Protein AF-A0A7S0BRR8-F1 (afdb_monomer)

Solvent-accessible surface area (backbone atoms only — not comparable to full-atom values): 6576 Å² total; per-residue (Å²): 137,89,84,89,58,97,93,60,85,90,71,82,64,38,70,44,82,70,45,50,43,34,53,58,77,51,68,83,66,58,70,99,50,60,70,67,52,28,41,67,74,44,48,50,57,47,44,69,73,54,51,45,52,66,45,21,22,55,13,25,40,53,38,50,55,55,33,50,76,71,44,34,47,31,39,28,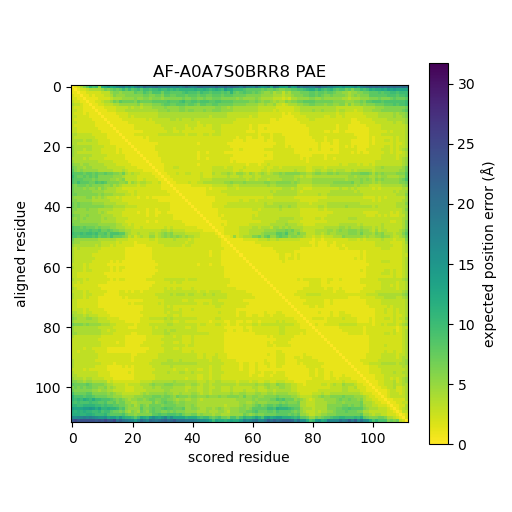34,47,42,70,45,54,67,29,37,51,50,29,29,63,75,72,70,46,47,72,45,82,40,79,77,84,70,99,63,67,48,79,76,46,74,125

Nearest PDB structures (foldseek):
  3lnp-assembly1_A-2  TM=9.873E-01  e=4.020E-10  Oleispira antarctica
  4gbd-assembly1_B  TM=9.667E-01  e=6.578E-09  Pseudomonas aeruginosa PAO1
  4f0r-assembly1_A  TM=9.844E-01  e=3.473E-08  Chromobacterium violaceum ATCC 12472
  4dzh-assembly1_A-2  TM=9.849E-01  e=3.473E-08  Xanthomonas campestris pv. campestris str. ATCC 33913
  3e0l-assembly1_B  TM=8.408E-01  e=1.091E-04  Homo sapiens

Radius of gyration: 16.56 Å; Cα contacts (8 Å, |Δi|>4): 145; chains: 1; bounding box: 35×28×55 Å

Sequence (112 aa):
EWTDLENHMLIPGLVNAHTHASMTLMRGIGDDEPLMSWLQNTIWPIEMSLGNEGFCHDGTMLSAVEMLKSGTTTFNDMYWHPSATAHACAEAGIRAVLGMIVVGFPSSYAKD

Secondary structure (DSSP, 8-state):
-----TT----PPEEEEEE-GGGGGGTTTTTT--HHHIIIIIIHHHHHHH-SHHHHHHHHHHHHHHHHHTTEEEEEEEES-HHHHHHHHHHHT-EEEEEEP--SS--SS---

Foldseek 3Di:
DDDDDPPDDDDQFDEAEEDAQLCQVVPPWPPPDDPVCCCPVTPQVCCQVPVDLVSSQVSLLVSLVVSVVVRHQEYEHEYAPQVSNVVSCVVSVGHYHYDYDDDPAAGPRHRD

pLDDT: mean 95.5, std 5.31, range [62.66, 98.88]

InterPro domains:
  IPR006680 Amidohydrolase-related [PF01979] (9-105)
  IPR011059 Metal-dependent hydrolase, composite domain superfamily [G3DSA:2.30.40.10] (3-12)
  IPR032466 Metal-dependent hydrolase [SSF51556] (12-107)
  IPR050287 5-Methylthioadenosine/S-adenosylhomocysteine deaminase [PTHR43794] (3-111)

Organism: NCBI:txid101924

Mean predicted aligned error: 3.2 Å

Structure (mmCIF, N/CA/C/O backbone):
data_AF-A0A7S0BRR8-F1
#
_entry.id   AF-A0A7S0BRR8-F1
#
loop_
_atom_site.group_PDB
_atom_site.id
_atom_site.type_symbol
_atom_site.label_atom_id
_atom_site.label_alt_id
_atom_site.label_comp_id
_atom_site.label_asym_id
_atom_site.label_entity_id
_atom_site.label_seq_id
_atom_site.pdbx_PDB_ins_code
_atom_site.Cartn_x
_atom_site.Cartn_y
_atom_site.Cartn_z
_atom_site.occupancy
_atom_site.B_iso_or_equiv
_atom_site.auth_seq_id
_atom_site.auth_comp_id
_atom_site.auth_asym_id
_atom_site.auth_atom_id
_atom_site.pdbx_PDB_model_num
ATOM 1 N N . GLU A 1 1 ? -20.278 -9.972 22.748 1.00 88.19 1 GLU A N 1
ATOM 2 C CA . GLU A 1 1 ? -19.669 -9.447 23.990 1.00 88.19 1 GLU A CA 1
ATOM 3 C C . GLU A 1 1 ? -19.644 -7.924 23.915 1.00 88.19 1 GLU A C 1
ATOM 5 O O . GLU A 1 1 ? -19.731 -7.403 22.808 1.00 88.19 1 GLU A O 1
ATOM 10 N N . TRP A 1 2 ? -19.595 -7.227 25.052 1.00 93.44 2 TRP A N 1
ATOM 11 C CA . TRP A 1 2 ? -19.443 -5.767 25.103 1.00 93.44 2 TRP A CA 1
ATOM 12 C C . TRP A 1 2 ? -17.970 -5.410 25.327 1.00 93.44 2 TRP A C 1
ATOM 14 O O . TRP A 1 2 ? -17.281 -6.117 26.060 1.00 93.44 2 TRP A O 1
ATOM 24 N N . THR A 1 3 ? -17.503 -4.317 24.722 1.00 96.12 3 THR A N 1
ATOM 25 C CA . THR A 1 3 ? -16.138 -3.799 24.898 1.00 96.12 3 THR A CA 1
ATOM 26 C C . THR A 1 3 ? -16.208 -2.344 25.334 1.00 96.12 3 THR A C 1
ATOM 28 O O . THR A 1 3 ? -16.893 -1.550 24.692 1.00 96.12 3 THR A O 1
ATOM 31 N N . ASP A 1 4 ? -15.503 -2.011 26.414 1.00 96.44 4 ASP A N 1
ATOM 32 C CA . ASP A 1 4 ? -15.413 -0.653 26.950 1.00 96.44 4 ASP A CA 1
ATOM 33 C C . ASP A 1 4 ? -14.113 0.028 26.493 1.00 96.44 4 ASP A C 1
ATOM 35 O O . ASP A 1 4 ? -13.049 -0.593 26.482 1.00 96.44 4 ASP A O 1
ATOM 39 N N . LEU A 1 5 ? -14.210 1.292 26.080 1.00 96.88 5 LEU A N 1
ATOM 40 C CA . LEU A 1 5 ? -13.136 2.089 25.485 1.00 96.88 5 LEU A CA 1
ATOM 41 C C . LEU A 1 5 ? -13.149 3.529 26.037 1.00 96.88 5 LEU A C 1
ATOM 43 O O . LEU A 1 5 ? -13.052 4.483 25.271 1.00 96.88 5 LEU A O 1
ATOM 47 N N . GLU A 1 6 ? -13.246 3.687 27.361 1.00 96.56 6 GLU A N 1
ATOM 48 C CA . GLU A 1 6 ? -13.462 4.958 28.089 1.00 96.56 6 GLU A CA 1
ATOM 49 C C . GLU A 1 6 ? -12.611 6.165 27.634 1.00 96.56 6 GLU A C 1
ATOM 51 O O . GLU A 1 6 ? -13.056 7.307 27.721 1.00 96.56 6 GLU A O 1
ATOM 56 N N . ASN A 1 7 ? -11.393 5.926 27.133 1.00 97.81 7 ASN A N 1
ATOM 57 C CA . ASN A 1 7 ? -10.450 6.968 26.704 1.00 97.81 7 ASN A CA 1
ATOM 58 C C . ASN A 1 7 ? -10.271 7.070 25.178 1.00 97.81 7 ASN A C 1
ATOM 60 O O . ASN A 1 7 ? -9.325 7.707 24.715 1.00 97.81 7 ASN A O 1
ATOM 64 N N . HIS A 1 8 ? -11.131 6.425 24.386 1.00 97.75 8 HIS A N 1
ATOM 65 C CA . HIS A 1 8 ? -11.039 6.431 22.926 1.00 97.75 8 HIS A CA 1
ATOM 66 C C . HIS A 1 8 ? -12.264 7.075 22.287 1.00 97.75 8 HIS A C 1
ATOM 68 O O . HIS A 1 8 ? -13.388 6.977 22.771 1.00 97.75 8 HIS A O 1
ATOM 74 N N . MET A 1 9 ? -12.039 7.680 21.127 1.00 96.94 9 MET A N 1
ATOM 75 C CA . MET A 1 9 ? -13.110 8.073 20.226 1.00 96.94 9 MET A CA 1
ATOM 76 C C . MET A 1 9 ? -13.267 6.997 19.157 1.00 96.94 9 MET A C 1
ATOM 78 O O . MET A 1 9 ? -12.319 6.693 18.433 1.00 96.94 9 MET A O 1
ATOM 82 N N . LEU A 1 10 ? -14.472 6.441 19.047 1.00 97.38 10 LEU A N 1
ATOM 83 C CA . LEU A 1 10 ? -14.821 5.558 17.944 1.00 97.38 10 LEU A CA 1
ATOM 84 C C . LEU A 1 10 ? -15.299 6.399 16.761 1.00 97.38 10 LEU A C 1
ATOM 86 O O . LEU A 1 10 ? -16.261 7.159 16.874 1.00 97.38 10 LEU A O 1
ATOM 90 N N . ILE A 1 11 ? -14.633 6.241 15.623 1.00 98.50 11 ILE A N 1
ATOM 91 C CA . ILE A 1 11 ? -14.995 6.883 14.359 1.00 98.50 11 ILE A CA 1
ATOM 92 C C . ILE A 1 11 ? -15.184 5.822 13.269 1.00 98.50 11 ILE A C 1
ATOM 94 O O . ILE A 1 11 ? -14.688 4.700 13.417 1.00 98.50 11 ILE A O 1
ATOM 98 N N . PRO A 1 12 ? -15.865 6.148 12.156 1.00 98.69 12 PRO A N 1
ATOM 99 C CA . PRO A 1 12 ? -15.782 5.336 10.951 1.00 98.69 12 PRO A CA 1
ATOM 100 C C . PRO A 1 12 ? -14.326 5.189 10.501 1.00 98.69 12 PRO A C 1
ATOM 102 O O . PRO A 1 12 ? -13.541 6.132 10.604 1.00 98.69 12 PRO A O 1
ATOM 105 N N . GLY A 1 13 ? -13.976 4.019 9.973 1.00 98.69 13 GLY A N 1
ATOM 106 C CA . GLY A 1 13 ? -12.649 3.804 9.411 1.00 98.69 13 GLY A CA 1
ATOM 107 C C . GLY A 1 13 ? -12.367 4.759 8.251 1.00 98.69 13 GLY A C 1
ATOM 108 O O . GLY A 1 13 ? -13.256 5.075 7.458 1.00 98.69 13 GLY A O 1
ATOM 109 N N . LEU A 1 14 ? -11.119 5.207 8.143 1.00 98.88 14 LEU A N 1
ATOM 110 C CA . LEU A 1 14 ? -10.708 6.140 7.099 1.00 98.88 14 LEU A CA 1
ATOM 111 C C . LEU A 1 14 ? -10.753 5.457 5.724 1.00 98.88 14 LEU A C 1
ATOM 113 O O . LEU A 1 14 ? -10.529 4.244 5.606 1.00 98.88 14 LEU A O 1
ATOM 117 N N . VAL A 1 15 ? -11.042 6.252 4.691 1.00 98.88 15 VAL A N 1
ATOM 118 C CA . VAL A 1 15 ? -11.076 5.815 3.290 1.00 98.88 15 VAL A CA 1
ATOM 119 C C . VAL A 1 15 ? -9.960 6.516 2.528 1.00 98.88 15 VAL A C 1
ATOM 121 O O . VAL A 1 15 ? -10.015 7.729 2.327 1.00 98.88 15 VAL A O 1
ATOM 124 N N . ASN A 1 16 ? -8.961 5.756 2.081 1.00 98.81 16 ASN A N 1
ATOM 125 C CA . ASN A 1 16 ? -7.918 6.275 1.209 1.00 98.81 16 ASN A CA 1
ATOM 126 C C . ASN A 1 16 ? -8.381 6.210 -0.254 1.00 98.81 16 ASN A C 1
ATOM 128 O O . ASN A 1 16 ? -8.437 5.145 -0.862 1.00 98.81 16 ASN A O 1
ATOM 132 N N . ALA A 1 17 ? -8.750 7.357 -0.819 1.00 98.62 17 ALA A N 1
ATOM 133 C CA . ALA A 1 17 ? -9.394 7.424 -2.129 1.00 98.62 17 ALA A CA 1
ATOM 134 C C . ALA A 1 17 ? -8.453 7.187 -3.327 1.00 98.62 17 ALA A C 1
ATOM 136 O O . ALA A 1 17 ? -8.942 7.103 -4.457 1.00 98.62 17 ALA A O 1
ATOM 137 N N . HIS A 1 18 ? -7.136 7.091 -3.117 1.00 98.62 18 HIS A N 1
ATOM 138 C CA . HIS A 1 18 ? -6.183 6.875 -4.202 1.00 98.62 18 HIS A CA 1
ATOM 139 C C . HIS A 1 18 ? -4.862 6.283 -3.706 1.00 98.62 18 HIS A C 1
ATOM 141 O O . HIS A 1 18 ? -4.231 6.827 -2.801 1.00 98.62 18 HIS A O 1
ATOM 147 N N . THR A 1 19 ? -4.422 5.201 -4.342 1.00 98.56 19 THR A N 1
ATOM 148 C CA . THR A 1 19 ? -3.165 4.519 -4.026 1.00 98.56 19 THR A CA 1
ATOM 149 C C . THR A 1 19 ? -2.570 3.816 -5.246 1.00 98.56 19 THR A C 1
ATOM 151 O O . THR A 1 19 ? -3.257 3.558 -6.238 1.00 98.56 19 THR A O 1
ATOM 154 N N . HIS A 1 20 ? -1.283 3.503 -5.103 1.00 97.94 20 HIS A N 1
ATOM 155 C CA . HIS A 1 20 ? -0.545 2.493 -5.853 1.00 97.94 20 HIS A CA 1
ATOM 156 C C . HIS A 1 20 ? 0.119 1.567 -4.820 1.00 97.94 20 HIS A C 1
ATOM 158 O O . HIS A 1 20 ? 1.299 1.723 -4.503 1.00 97.94 20 HIS A O 1
ATOM 164 N N . ALA A 1 21 ? -0.661 0.688 -4.187 1.00 98.31 21 ALA A N 1
ATOM 165 C CA . ALA A 1 21 ? -0.292 0.010 -2.940 1.00 98.31 21 ALA A CA 1
ATOM 166 C C . ALA A 1 21 ? 1.071 -0.700 -3.035 1.00 98.31 21 ALA A C 1
ATOM 168 O O . ALA A 1 21 ? 1.976 -0.469 -2.227 1.00 98.31 21 ALA A O 1
ATOM 169 N N . SER A 1 22 ? 1.294 -1.465 -4.101 1.00 97.88 22 SER A N 1
ATOM 170 C CA . SER A 1 22 ? 2.534 -2.223 -4.283 1.00 97.88 22 SER A CA 1
ATOM 171 C C . SER A 1 22 ? 3.804 -1.360 -4.324 1.00 97.88 22 SER A C 1
ATOM 173 O O . SER A 1 22 ? 4.879 -1.848 -3.972 1.00 97.88 22 SER A O 1
ATOM 175 N N . MET A 1 23 ? 3.702 -0.063 -4.653 1.00 98.12 23 MET A N 1
ATOM 176 C CA . MET A 1 23 ? 4.839 0.871 -4.630 1.00 98.12 23 MET A CA 1
ATOM 177 C C . MET A 1 23 ? 5.399 1.120 -3.225 1.00 98.12 23 MET A C 1
ATOM 179 O O . MET A 1 23 ? 6.452 1.737 -3.089 1.00 98.12 23 MET A O 1
ATOM 183 N N . THR A 1 24 ? 4.761 0.608 -2.171 1.00 98.19 24 THR A N 1
ATOM 184 C CA . THR A 1 24 ? 5.306 0.672 -0.806 1.00 98.19 24 THR A CA 1
ATOM 185 C C . THR A 1 24 ? 6.683 0.002 -0.700 1.00 98.19 24 THR A C 1
ATOM 187 O O . THR A 1 24 ? 7.514 0.440 0.094 1.00 98.19 24 THR A O 1
ATOM 190 N N . LEU A 1 25 ? 6.975 -0.988 -1.555 1.00 97.81 25 LEU A N 1
ATOM 191 C CA . LEU A 1 25 ? 8.307 -1.603 -1.679 1.00 97.81 25 LEU A CA 1
ATOM 192 C C . LEU A 1 25 ? 9.364 -0.677 -2.305 1.00 97.81 25 LEU A C 1
ATOM 194 O O . LEU A 1 25 ? 10.554 -0.959 -2.213 1.00 97.81 25 LEU A O 1
ATOM 198 N N . MET A 1 26 ? 8.941 0.424 -2.929 1.00 97.19 26 MET A N 1
ATOM 199 C CA . MET A 1 26 ? 9.800 1.437 -3.554 1.00 97.19 26 MET A CA 1
ATOM 200 C C . MET A 1 26 ? 9.856 2.740 -2.745 1.00 97.19 26 MET A C 1
ATOM 202 O O . MET A 1 26 ? 10.301 3.771 -3.248 1.00 97.19 26 MET A O 1
ATOM 206 N N . ARG A 1 27 ? 9.386 2.728 -1.493 1.00 97.50 27 ARG A N 1
ATOM 207 C CA . ARG A 1 27 ? 9.349 3.916 -0.633 1.00 97.50 27 ARG A CA 1
ATOM 208 C C . ARG A 1 27 ? 10.749 4.530 -0.481 1.00 97.50 27 ARG A C 1
ATOM 210 O O . ARG A 1 27 ? 11.656 3.873 0.023 1.00 97.50 27 ARG A O 1
ATOM 217 N N . GLY A 1 28 ? 10.885 5.800 -0.866 1.00 96.44 28 GLY A N 1
ATOM 218 C CA . GLY A 1 28 ? 12.137 6.568 -0.791 1.00 96.44 28 GLY A CA 1
ATOM 219 C C . GLY A 1 28 ? 13.125 6.304 -1.935 1.00 96.44 28 GLY A C 1
ATOM 220 O O . GLY A 1 28 ? 14.278 6.721 -1.861 1.00 96.44 28 GLY A O 1
ATOM 221 N N . ILE A 1 29 ? 12.720 5.579 -2.985 1.00 96.44 29 ILE A N 1
ATOM 222 C CA . ILE A 1 29 ? 13.548 5.391 -4.180 1.00 96.44 29 ILE A CA 1
ATOM 223 C C . ILE A 1 29 ? 13.345 6.568 -5.143 1.00 96.44 29 ILE A C 1
ATOM 225 O O . ILE A 1 29 ? 12.226 6.840 -5.585 1.00 96.44 29 ILE A O 1
ATOM 229 N N . GLY A 1 30 ? 14.453 7.204 -5.532 1.00 93.12 30 GLY A N 1
ATOM 230 C CA . GLY A 1 30 ? 14.453 8.289 -6.518 1.00 93.12 30 GLY A CA 1
ATOM 231 C C . GLY A 1 30 ? 13.956 9.630 -5.975 1.00 93.12 30 GLY A C 1
ATOM 232 O O . GLY A 1 30 ? 13.408 10.429 -6.732 1.00 93.12 30 GLY A O 1
ATOM 233 N N . ASP A 1 31 ? 14.110 9.870 -4.671 1.00 95.56 31 ASP A N 1
ATOM 234 C CA . ASP A 1 31 ? 13.820 11.177 -4.079 1.00 95.56 31 ASP A CA 1
ATOM 235 C C . ASP A 1 31 ? 14.668 12.286 -4.740 1.00 95.56 31 ASP A C 1
ATOM 237 O O . ASP A 1 31 ? 15.758 12.043 -5.262 1.00 95.56 31 ASP A O 1
ATOM 241 N N . ASP A 1 32 ? 14.156 13.519 -4.711 1.00 95.38 32 ASP A N 1
ATOM 242 C CA . ASP A 1 32 ? 14.812 14.731 -5.230 1.00 95.38 32 ASP A CA 1
ATOM 243 C C . ASP A 1 32 ? 15.085 14.762 -6.752 1.00 95.38 32 ASP A C 1
ATOM 245 O O . ASP A 1 32 ? 15.877 15.573 -7.243 1.00 95.38 32 ASP A O 1
ATOM 249 N N . GLU A 1 33 ? 14.376 13.944 -7.534 1.00 95.69 33 GLU A N 1
ATOM 250 C CA . GLU A 1 33 ? 14.417 13.971 -8.997 1.00 95.69 33 GLU A CA 1
ATOM 251 C C . GLU A 1 33 ? 13.236 14.745 -9.627 1.00 95.69 33 GLU A C 1
ATOM 253 O O . GLU A 1 33 ? 12.100 14.680 -9.147 1.00 95.69 33 GLU A O 1
ATOM 258 N N . PRO A 1 34 ? 13.434 15.436 -10.770 1.00 97.56 34 PRO A N 1
ATOM 259 C CA . PRO A 1 34 ? 12.318 15.915 -11.580 1.00 97.56 34 PRO A CA 1
ATOM 260 C C . PRO A 1 34 ? 11.440 14.747 -12.042 1.00 97.56 34 PRO A C 1
ATOM 262 O O . PRO A 1 34 ? 11.967 13.723 -12.471 1.00 97.56 34 PRO A O 1
ATOM 265 N N . LEU A 1 35 ? 10.116 14.940 -12.067 1.00 96.31 35 LEU A N 1
ATOM 266 C CA . LEU A 1 35 ? 9.126 13.893 -12.367 1.00 96.31 35 LEU A CA 1
ATOM 267 C C . LEU A 1 35 ? 9.504 12.986 -13.550 1.00 96.31 35 LEU A C 1
ATOM 269 O O . LEU A 1 35 ? 9.437 11.768 -13.439 1.00 96.31 35 LEU A O 1
ATOM 273 N N . MET A 1 36 ? 9.906 13.562 -14.686 1.00 97.50 36 MET A N 1
ATOM 274 C CA . MET A 1 36 ? 10.228 12.759 -15.871 1.00 97.50 36 MET A CA 1
ATOM 275 C C . MET A 1 36 ? 11.518 11.953 -15.715 1.00 97.50 36 MET A C 1
ATOM 277 O O . MET A 1 36 ? 11.578 10.844 -16.235 1.00 97.50 36 MET A O 1
ATOM 281 N N . SER A 1 37 ? 12.516 12.478 -14.995 1.00 97.06 37 SER A N 1
ATOM 282 C CA . SER A 1 37 ? 13.720 11.709 -14.656 1.00 97.06 37 SER A CA 1
ATOM 283 C C . SER A 1 37 ? 13.356 10.560 -13.728 1.00 97.06 37 SER A C 1
ATOM 285 O O . SER A 1 37 ? 13.658 9.414 -14.043 1.00 97.06 37 SER A O 1
ATOM 287 N N . TRP A 1 38 ? 12.604 10.858 -12.667 1.00 97.31 38 TRP A N 1
ATOM 288 C CA . TRP A 1 38 ? 12.155 9.868 -11.696 1.00 97.31 38 TRP A CA 1
ATOM 289 C C . TRP A 1 38 ? 11.382 8.722 -12.360 1.00 97.31 38 TRP A C 1
ATOM 291 O O . TRP A 1 38 ? 11.668 7.552 -12.122 1.00 97.31 38 TRP A O 1
ATOM 301 N N . LEU A 1 39 ? 10.446 9.037 -13.260 1.00 95.62 39 LEU A N 1
ATOM 302 C CA . LEU A 1 39 ? 9.686 8.026 -13.995 1.00 95.62 39 LEU A CA 1
ATOM 303 C C . LEU A 1 39 ? 10.573 7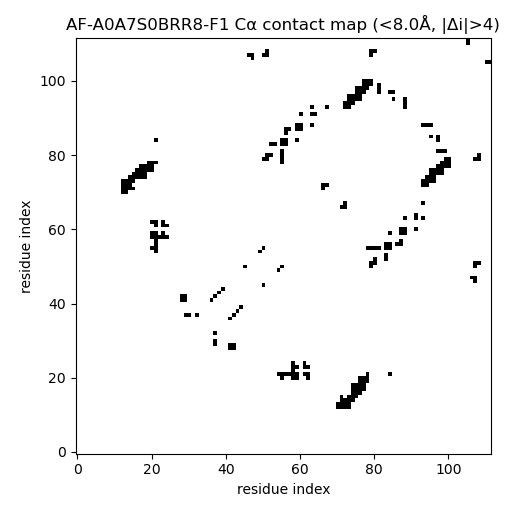.212 -14.945 1.00 95.62 39 LEU A C 1
ATOM 305 O O . LEU A 1 39 ? 10.593 5.987 -14.869 1.00 95.62 39 LEU A O 1
ATOM 309 N N . GLN A 1 40 ? 11.301 7.880 -15.844 1.00 95.75 40 GLN A N 1
ATOM 310 C CA . GLN A 1 40 ? 11.996 7.218 -16.953 1.00 95.75 40 GLN A CA 1
ATOM 311 C C . GLN A 1 40 ? 13.270 6.494 -16.528 1.00 95.75 40 GLN A C 1
ATOM 313 O O . GLN A 1 40 ? 13.573 5.430 -17.067 1.00 95.75 40 GLN A O 1
ATOM 318 N N . ASN A 1 41 ? 14.015 7.072 -15.588 1.00 96.06 41 ASN A N 1
ATOM 319 C CA . ASN A 1 41 ? 15.338 6.592 -15.204 1.00 96.06 41 ASN A CA 1
ATOM 320 C C . ASN A 1 41 ? 15.307 5.743 -13.930 1.00 96.06 41 ASN A C 1
ATOM 322 O O . ASN A 1 41 ? 16.221 4.943 -13.735 1.00 96.06 41 ASN A O 1
ATOM 326 N N . THR A 1 42 ? 14.262 5.881 -13.105 1.00 95.88 42 THR A N 1
ATOM 327 C CA . THR A 1 42 ? 14.198 5.232 -11.791 1.00 95.88 42 THR A CA 1
ATOM 328 C C . THR A 1 42 ? 13.007 4.276 -11.670 1.00 95.88 42 THR A C 1
ATOM 330 O O . THR A 1 42 ? 13.213 3.066 -11.589 1.00 95.88 42 THR A O 1
ATOM 333 N N . ILE A 1 43 ? 11.763 4.760 -11.714 1.00 95.81 43 ILE A N 1
ATOM 334 C CA . ILE A 1 43 ? 10.575 3.941 -11.414 1.00 95.81 43 ILE A CA 1
ATOM 335 C C . ILE A 1 43 ? 10.241 2.933 -12.512 1.00 95.81 43 ILE A C 1
ATOM 337 O O . ILE A 1 43 ? 10.171 1.739 -12.222 1.00 95.81 43 ILE A O 1
ATOM 341 N N . TRP A 1 44 ? 10.070 3.358 -13.769 1.00 94.06 44 TRP A N 1
ATOM 342 C CA . TRP A 1 44 ? 9.681 2.436 -14.844 1.00 94.06 44 TRP A CA 1
ATOM 343 C C . TRP A 1 44 ? 10.693 1.302 -15.057 1.00 94.06 44 TRP A C 1
ATOM 345 O O . TRP A 1 44 ? 10.260 0.160 -15.225 1.00 94.06 44 TRP A O 1
ATOM 355 N N . PRO A 1 45 ? 12.023 1.535 -15.009 1.00 93.50 45 PRO A N 1
ATOM 356 C CA . PRO A 1 45 ? 12.992 0.443 -15.059 1.00 93.50 45 PRO A CA 1
ATOM 357 C C . PRO A 1 45 ? 12.819 -0.584 -13.931 1.00 93.50 45 PRO A C 1
ATOM 359 O O . PRO A 1 45 ? 12.930 -1.787 -14.178 1.00 93.50 45 PRO A O 1
ATOM 362 N N . ILE A 1 46 ? 12.520 -0.134 -12.707 1.00 93.56 46 ILE A N 1
ATOM 363 C CA . ILE A 1 46 ? 12.283 -1.020 -11.560 1.00 93.56 46 ILE A CA 1
ATOM 364 C C . ILE A 1 46 ? 10.980 -1.798 -11.743 1.00 93.56 46 ILE A C 1
ATOM 366 O O . ILE A 1 46 ? 10.985 -3.020 -11.600 1.00 93.56 46 ILE A O 1
ATOM 370 N N . GLU A 1 47 ? 9.885 -1.129 -12.109 1.00 92.19 47 GLU A N 1
ATOM 371 C CA . GLU A 1 47 ? 8.594 -1.780 -12.357 1.00 92.19 47 GLU A CA 1
ATOM 372 C C . GLU A 1 47 ? 8.683 -2.829 -13.472 1.00 92.19 47 GLU A C 1
ATOM 374 O O . GLU A 1 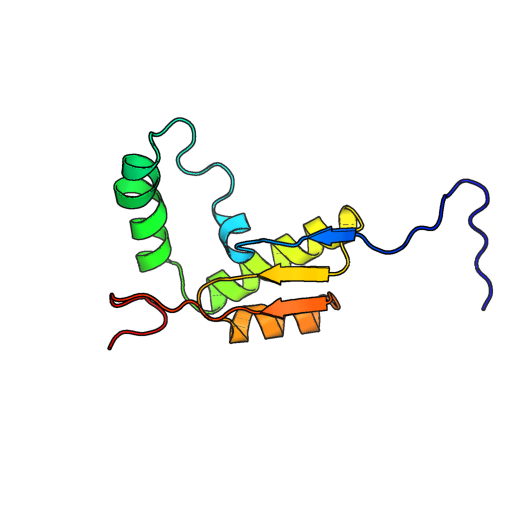47 ? 8.164 -3.931 -13.315 1.00 92.19 47 GLU A O 1
ATOM 379 N N . MET A 1 48 ? 9.390 -2.545 -14.570 1.00 88.25 48 MET A N 1
ATOM 380 C CA . MET A 1 48 ? 9.588 -3.519 -15.652 1.00 88.25 48 MET A CA 1
ATOM 381 C C . MET A 1 48 ? 10.409 -4.739 -15.216 1.00 88.25 48 MET A C 1
ATOM 383 O O . MET A 1 48 ? 10.216 -5.830 -15.750 1.00 88.25 48 MET A O 1
ATOM 387 N N . SER A 1 49 ? 11.333 -4.561 -14.269 1.00 88.62 49 SER A N 1
ATOM 388 C CA . SER A 1 49 ? 12.213 -5.624 -13.774 1.00 88.62 49 SER A CA 1
ATOM 389 C C . SER A 1 49 ? 11.551 -6.480 -12.689 1.00 88.62 49 SER A C 1
ATOM 391 O O . SER A 1 49 ? 11.667 -7.707 -12.698 1.00 88.62 49 SER A O 1
ATOM 393 N N . LEU A 1 50 ? 10.847 -5.841 -11.750 1.00 88.62 50 LEU A N 1
ATOM 394 C CA . LEU A 1 50 ? 10.366 -6.468 -10.518 1.00 88.62 50 LEU A CA 1
ATOM 395 C C . LEU A 1 50 ? 8.842 -6.556 -10.417 1.00 88.62 50 LEU A C 1
ATOM 397 O O . LEU A 1 50 ? 8.361 -7.348 -9.614 1.00 88.62 50 LEU A O 1
ATOM 401 N N . GLY A 1 51 ? 8.087 -5.788 -11.207 1.00 86.25 51 GLY A N 1
ATOM 402 C CA . GLY A 1 51 ? 6.628 -5.637 -11.128 1.00 86.25 51 GLY A CA 1
ATOM 403 C C . GLY A 1 51 ? 5.840 -6.846 -11.632 1.00 86.25 51 GLY A C 1
ATOM 404 O O . GLY A 1 51 ? 5.032 -6.723 -12.550 1.00 86.25 51 GLY A O 1
ATOM 405 N N . ASN A 1 52 ? 6.103 -8.011 -11.044 1.00 94.25 52 ASN A N 1
ATOM 406 C CA . ASN A 1 52 ? 5.366 -9.255 -11.231 1.00 94.25 52 ASN A CA 1
ATOM 407 C C . ASN A 1 52 ? 4.283 -9.430 -10.144 1.00 94.25 52 ASN A C 1
ATOM 409 O O . ASN A 1 52 ? 4.125 -8.591 -9.254 1.00 94.25 52 ASN A O 1
ATOM 413 N N . GLU A 1 53 ? 3.540 -10.538 -10.199 1.00 95.75 53 GLU A N 1
ATOM 414 C CA . GLU A 1 53 ? 2.467 -10.844 -9.240 1.00 95.75 53 GLU A CA 1
ATOM 415 C C . GLU A 1 53 ? 2.941 -10.871 -7.779 1.00 95.75 53 GLU A C 1
ATOM 417 O O . GLU A 1 53 ? 2.256 -10.331 -6.915 1.00 95.75 53 GLU A O 1
ATOM 422 N N . GLY A 1 54 ? 4.120 -11.441 -7.501 1.00 97.50 54 GLY A N 1
ATOM 423 C CA . GLY A 1 54 ? 4.672 -11.526 -6.145 1.00 97.50 54 GLY A CA 1
ATOM 424 C C . GLY A 1 54 ? 5.015 -10.152 -5.570 1.00 97.50 54 GLY A C 1
ATOM 425 O O . GLY A 1 54 ? 4.644 -9.844 -4.442 1.00 97.50 54 G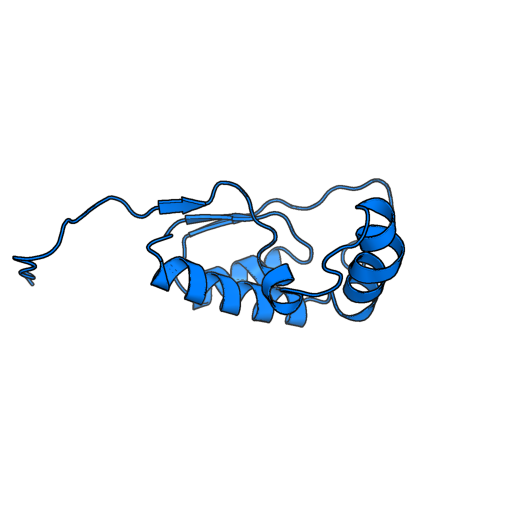LY A O 1
ATOM 426 N N . PHE A 1 55 ? 5.624 -9.280 -6.379 1.00 97.38 55 PHE A N 1
ATOM 427 C CA . PHE A 1 55 ? 5.860 -7.884 -5.997 1.00 97.38 55 PHE A CA 1
ATOM 428 C C . PHE A 1 55 ? 4.552 -7.160 -5.665 1.00 97.38 55 PHE A C 1
ATOM 430 O O . PHE A 1 55 ? 4.465 -6.440 -4.668 1.00 97.38 55 PHE A O 1
ATOM 437 N N . CYS A 1 56 ? 3.519 -7.369 -6.486 1.00 97.62 56 CYS A N 1
ATOM 438 C CA . CYS A 1 56 ? 2.230 -6.721 -6.281 1.00 97.62 56 CYS A CA 1
ATOM 439 C C . CYS A 1 56 ? 1.533 -7.223 -5.010 1.00 97.62 56 CYS A C 1
ATOM 441 O O . CYS A 1 56 ? 0.980 -6.415 -4.260 1.00 97.62 56 CYS A O 1
ATOM 443 N N . HIS A 1 57 ? 1.617 -8.527 -4.738 1.00 98.56 57 HIS A N 1
ATOM 444 C CA . HIS A 1 57 ? 1.102 -9.150 -3.525 1.00 98.56 57 HIS A CA 1
ATOM 445 C C . HIS A 1 57 ? 1.803 -8.619 -2.267 1.00 98.56 57 HIS A C 1
ATOM 447 O O . HIS A 1 57 ? 1.157 -8.032 -1.398 1.00 98.56 57 HIS A O 1
ATOM 453 N N . ASP A 1 58 ? 3.127 -8.767 -2.193 1.00 98.62 58 ASP A N 1
ATOM 454 C CA . ASP A 1 58 ? 3.904 -8.453 -0.991 1.00 98.62 58 ASP A CA 1
ATOM 455 C C . ASP A 1 58 ? 3.875 -6.954 -0.678 1.00 98.62 58 ASP A C 1
ATOM 457 O O . ASP A 1 58 ? 3.722 -6.550 0.478 1.00 98.62 58 ASP A O 1
ATOM 461 N N . GLY A 1 59 ? 3.946 -6.113 -1.715 1.00 98.56 59 GLY A N 1
ATOM 462 C CA . GLY A 1 59 ? 3.827 -4.670 -1.554 1.00 98.56 59 GLY A CA 1
ATOM 463 C C . GLY A 1 59 ? 2.440 -4.249 -1.077 1.00 98.56 59 GLY A C 1
ATOM 464 O O . GLY A 1 59 ? 2.340 -3.431 -0.165 1.00 98.56 59 GLY A O 1
ATOM 465 N N . THR A 1 60 ? 1.377 -4.857 -1.616 1.00 98.75 60 THR A N 1
ATOM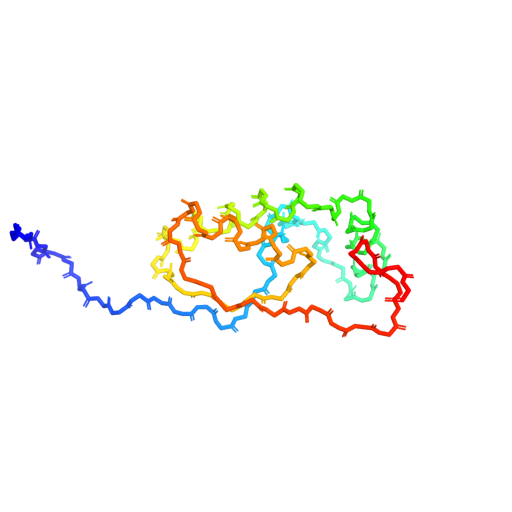 466 C CA . THR A 1 60 ? 0.006 -4.605 -1.145 1.00 98.75 60 THR A CA 1
ATOM 467 C C . THR A 1 60 ? -0.184 -5.055 0.299 1.00 98.75 60 THR A C 1
ATOM 469 O O . THR A 1 60 ? -0.806 -4.339 1.082 1.00 98.75 60 THR A O 1
ATOM 472 N N . MET A 1 61 ? 0.366 -6.210 0.682 1.00 98.81 61 MET A N 1
ATOM 473 C CA . MET A 1 61 ? 0.292 -6.707 2.055 1.00 98.81 61 MET A CA 1
ATOM 474 C C . MET A 1 61 ? 0.958 -5.734 3.035 1.00 98.81 61 MET A C 1
ATOM 476 O O . MET A 1 61 ? 0.385 -5.397 4.075 1.00 98.81 61 MET A O 1
ATOM 480 N N . LEU A 1 62 ? 2.130 -5.204 2.670 1.00 98.81 62 LEU A N 1
ATOM 481 C 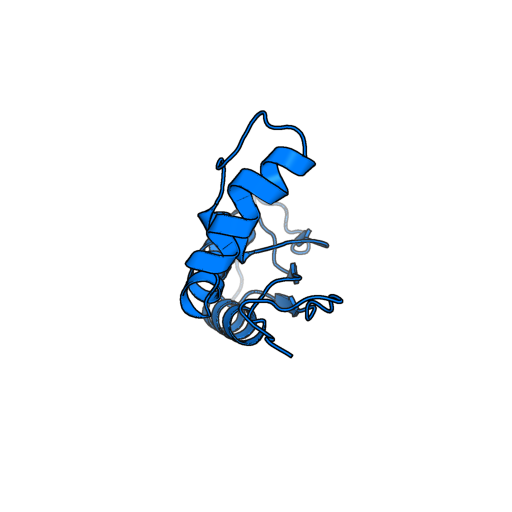CA . LEU A 1 62 ? 2.808 -4.174 3.455 1.00 98.81 62 LEU A CA 1
ATOM 482 C C . LEU A 1 62 ? 1.950 -2.903 3.588 1.00 98.81 62 LEU A C 1
ATOM 484 O O . LEU A 1 62 ? 1.793 -2.389 4.699 1.00 98.81 62 LEU A O 1
ATOM 488 N N . SER A 1 63 ? 1.335 -2.429 2.497 1.00 98.81 63 SER A N 1
ATOM 489 C CA . SER A 1 63 ? 0.416 -1.283 2.548 1.00 98.81 63 SER A CA 1
ATOM 490 C C . SER A 1 63 ? -0.797 -1.541 3.428 1.00 98.81 63 SER A C 1
ATOM 492 O O . SER A 1 63 ? -1.207 -0.650 4.168 1.00 98.81 63 SER A O 1
ATOM 494 N N . ALA A 1 64 ? -1.386 -2.736 3.358 1.00 98.81 64 ALA A N 1
ATOM 495 C CA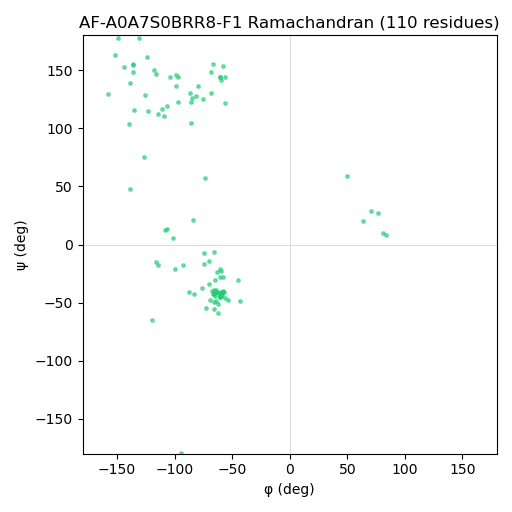 . ALA A 1 64 ? -2.561 -3.097 4.142 1.00 98.81 64 ALA A CA 1
ATOM 496 C C . ALA A 1 64 ? -2.265 -3.013 5.644 1.00 98.81 64 ALA A C 1
ATOM 498 O O . ALA A 1 64 ? -3.031 -2.399 6.386 1.00 98.81 64 ALA A O 1
ATOM 499 N N . VAL A 1 65 ? -1.118 -3.540 6.086 1.00 98.44 65 VAL A N 1
ATOM 500 C CA . VAL A 1 65 ? -0.679 -3.437 7.487 1.00 98.44 65 VAL A CA 1
ATOM 501 C C . VAL A 1 65 ? -0.496 -1.975 7.907 1.00 98.44 65 VAL A C 1
ATOM 503 O O . VAL A 1 65 ? -0.941 -1.581 8.986 1.00 98.44 65 VAL A O 1
ATOM 506 N N . GLU A 1 66 ? 0.127 -1.147 7.070 1.00 98.81 66 GLU A N 1
ATOM 507 C CA . GLU A 1 66 ? 0.332 0.278 7.359 1.00 98.81 66 GLU A CA 1
ATOM 508 C C . GLU A 1 66 ? -0.989 1.064 7.429 1.00 98.81 66 GLU A C 1
ATOM 510 O O . GLU A 1 66 ? -1.202 1.873 8.340 1.00 98.81 66 GLU A O 1
ATOM 515 N N . MET A 1 67 ? -1.915 0.775 6.514 1.00 98.81 67 MET A N 1
ATOM 516 C CA . MET A 1 67 ? -3.254 1.358 6.475 1.00 98.81 67 MET A CA 1
ATOM 517 C C . MET A 1 67 ? -4.074 0.977 7.708 1.00 98.81 67 MET A C 1
ATOM 519 O O . MET A 1 67 ? -4.610 1.857 8.381 1.00 98.81 67 MET A O 1
ATOM 523 N N . LEU A 1 68 ? -4.109 -0.306 8.073 1.00 98.62 68 LEU A N 1
ATOM 524 C CA . LEU A 1 68 ? -4.847 -0.771 9.249 1.00 98.62 68 LEU A CA 1
ATOM 525 C C . LEU A 1 68 ? -4.284 -0.169 10.542 1.00 98.62 68 LEU A C 1
ATOM 527 O O . LEU A 1 68 ? -5.048 0.290 11.392 1.00 98.62 68 LEU A O 1
ATOM 531 N N . LYS A 1 69 ? -2.952 -0.080 10.671 1.00 98.44 69 LYS A N 1
ATOM 532 C CA . LYS A 1 69 ? -2.295 0.554 11.829 1.00 98.44 69 LYS A CA 1
ATOM 533 C C . LYS A 1 69 ? -2.606 2.045 11.973 1.00 98.44 69 LYS A C 1
ATOM 535 O O . LYS A 1 69 ? -2.487 2.572 13.076 1.00 98.44 69 LYS A O 1
ATOM 540 N N . SER A 1 70 ? -2.978 2.717 10.885 1.00 98.25 70 SER A N 1
ATOM 541 C CA . SER A 1 70 ? -3.340 4.140 10.866 1.00 98.25 70 SER A CA 1
ATOM 542 C C . SER A 1 70 ? -4.855 4.388 10.821 1.00 98.25 70 SER A C 1
ATOM 544 O O . SER A 1 70 ? -5.285 5.536 10.728 1.00 98.25 70 SER A O 1
ATOM 546 N N . GLY A 1 71 ? -5.679 3.338 10.915 1.00 98.56 71 GLY A N 1
ATOM 547 C CA . GLY A 1 71 ? -7.141 3.449 10.931 1.00 98.56 71 GLY A CA 1
ATOM 548 C C . GLY A 1 71 ? -7.795 3.544 9.548 1.00 98.56 71 GLY A C 1
ATOM 549 O O . GLY A 1 71 ? -9.005 3.761 9.459 1.00 98.56 71 GLY A O 1
ATOM 550 N N . THR A 1 72 ? -7.034 3.356 8.466 1.00 98.88 72 THR A N 1
ATOM 551 C CA . THR A 1 72 ? -7.594 3.174 7.121 1.00 98.88 72 THR A CA 1
ATOM 552 C C . THR A 1 72 ? -8.173 1.772 6.997 1.00 98.88 72 THR A C 1
ATOM 554 O O . THR A 1 72 ? -7.498 0.775 7.237 1.00 98.88 72 THR A O 1
ATOM 557 N N . THR A 1 73 ? -9.444 1.698 6.607 1.00 98.81 73 THR A N 1
ATOM 558 C CA . THR A 1 73 ? -10.184 0.428 6.480 1.00 98.81 73 THR A CA 1
ATOM 559 C C . THR A 1 73 ? -10.614 0.133 5.051 1.00 98.81 73 THR A C 1
ATOM 561 O O . THR A 1 73 ? -11.016 -0.989 4.745 1.00 98.81 73 THR A O 1
ATOM 564 N N . THR A 1 74 ? -10.568 1.146 4.183 1.00 98.88 74 THR A N 1
ATOM 565 C CA . THR A 1 74 ? -10.888 1.029 2.763 1.00 98.88 74 THR A CA 1
ATOM 566 C C . THR A 1 74 ? -9.897 1.835 1.944 1.00 98.88 74 THR A C 1
ATOM 568 O O . THR A 1 74 ? -9.589 2.968 2.313 1.00 98.88 74 THR A O 1
ATOM 571 N N . PHE A 1 75 ? -9.450 1.292 0.817 1.00 98.88 75 PHE A N 1
ATOM 572 C CA . PHE A 1 75 ? -8.641 2.040 -0.137 1.00 98.88 75 PHE A CA 1
ATOM 573 C C . PHE A 1 75 ? -9.072 1.811 -1.586 1.00 98.88 75 PHE A C 1
ATOM 575 O O . PHE A 1 75 ? -9.699 0.805 -1.910 1.00 98.88 75 PHE A O 1
ATOM 582 N N . ASN A 1 76 ? -8.781 2.778 -2.448 1.00 98.81 76 ASN A N 1
ATOM 583 C CA . ASN A 1 76 ? -8.973 2.683 -3.889 1.00 98.81 76 ASN A CA 1
ATOM 584 C C . ASN A 1 76 ? -7.599 2.626 -4.561 1.00 98.81 76 ASN A C 1
ATOM 586 O O . ASN A 1 76 ? -6.807 3.564 -4.440 1.00 98.81 76 ASN A O 1
ATOM 590 N N . ASP A 1 77 ? -7.318 1.513 -5.225 1.00 98.62 77 ASP A N 1
ATOM 591 C CA . ASP A 1 77 ? -6.009 1.183 -5.780 1.00 98.62 77 ASP A CA 1
ATOM 592 C C . ASP A 1 77 ? -6.054 1.083 -7.292 1.00 98.62 77 ASP A C 1
ATOM 594 O O . ASP A 1 77 ? -7.047 0.644 -7.874 1.00 98.62 77 ASP A O 1
ATOM 598 N N . MET A 1 78 ? -4.956 1.470 -7.925 1.00 97.31 78 MET A N 1
ATOM 599 C CA . MET A 1 78 ? -4.739 1.246 -9.346 1.00 97.31 78 MET A CA 1
ATOM 600 C C . MET A 1 78 ? -3.289 0.838 -9.573 1.00 97.31 78 MET A C 1
ATOM 602 O O . MET A 1 78 ? -2.380 1.664 -9.535 1.00 97.31 78 MET A O 1
ATOM 606 N N . TYR A 1 79 ? -3.059 -0.446 -9.816 1.00 95.69 79 TYR A N 1
ATOM 607 C CA . TYR A 1 79 ? -1.715 -0.957 -10.057 1.00 95.69 79 TYR A CA 1
ATOM 608 C C . TYR A 1 79 ? -1.715 -2.162 -11.002 1.00 95.69 79 TYR A C 1
ATOM 610 O O . TYR A 1 79 ? -2.762 -2.606 -11.487 1.00 95.69 79 TYR A O 1
ATOM 618 N N . TRP A 1 80 ? -0.521 -2.664 -11.308 1.00 93.25 80 TRP A N 1
ATOM 619 C CA . TRP A 1 80 ? -0.334 -3.893 -12.073 1.00 93.25 80 TRP A CA 1
ATOM 620 C C . TRP A 1 80 ? -0.833 -5.113 -11.286 1.00 93.25 80 TRP A C 1
ATOM 622 O O . TRP A 1 80 ? -0.884 -5.091 -10.060 1.00 93.25 80 TRP A O 1
ATOM 632 N N . HIS A 1 81 ? -1.191 -6.191 -11.993 1.00 95.06 81 HIS A N 1
ATOM 633 C CA . HIS A 1 81 ? -1.634 -7.460 -11.395 1.00 95.06 81 HIS A CA 1
ATOM 634 C C . HIS A 1 81 ? -2.739 -7.310 -10.317 1.00 95.06 81 HIS A C 1
ATOM 636 O O . HIS A 1 81 ? -2.563 -7.767 -9.186 1.00 95.06 81 HIS A O 1
ATOM 642 N N . PRO A 1 82 ? -3.918 -6.739 -10.644 1.00 95.62 82 PRO A N 1
ATOM 643 C CA . PRO A 1 82 ? -4.975 -6.470 -9.660 1.00 95.62 82 PRO A CA 1
ATOM 644 C C . PRO A 1 82 ? -5.507 -7.727 -8.944 1.00 95.62 82 PRO A C 1
ATOM 646 O O . PRO A 1 82 ? -6.054 -7.627 -7.848 1.00 95.62 82 PRO A O 1
ATOM 649 N N . SER A 1 83 ? -5.333 -8.921 -9.523 1.00 96.62 83 SER A N 1
ATOM 650 C CA . SER A 1 83 ? -5.629 -10.201 -8.864 1.00 96.62 83 SER A CA 1
ATOM 651 C C . SER A 1 83 ? -4.735 -10.459 -7.646 1.00 96.62 83 SER A C 1
ATOM 653 O O . SER A 1 83 ? -5.228 -10.937 -6.625 1.00 96.62 83 SER A O 1
ATOM 655 N N . ALA A 1 84 ? -3.4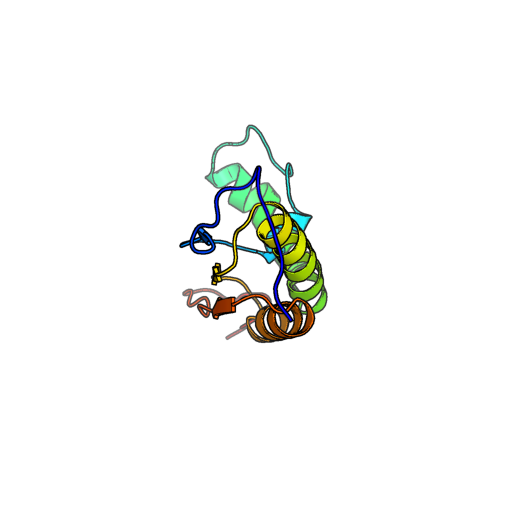47 -10.112 -7.724 1.00 97.56 84 ALA A N 1
ATOM 656 C CA . ALA A 1 84 ? -2.506 -10.230 -6.613 1.00 97.56 84 ALA A CA 1
ATOM 657 C C . ALA A 1 84 ? -2.870 -9.255 -5.486 1.00 97.56 84 ALA A C 1
ATOM 659 O O . ALA A 1 84 ? -2.920 -9.649 -4.320 1.00 97.56 84 ALA A O 1
ATOM 660 N N . THR A 1 85 ? -3.233 -8.017 -5.840 1.00 98.19 85 THR A N 1
ATOM 661 C CA . THR A 1 85 ? -3.763 -7.029 -4.889 1.00 98.19 85 THR A CA 1
ATOM 662 C C . THR A 1 85 ? -5.040 -7.538 -4.216 1.00 98.19 85 THR A C 1
ATOM 664 O O . THR A 1 85 ? -5.165 -7.453 -2.996 1.00 98.19 85 THR A O 1
ATOM 667 N N . ALA A 1 86 ? -5.974 -8.127 -4.975 1.00 98.44 86 ALA A N 1
ATOM 668 C CA . ALA A 1 86 ? -7.200 -8.708 -4.423 1.00 98.44 86 ALA A CA 1
ATOM 669 C C . ALA A 1 86 ? -6.916 -9.830 -3.414 1.00 98.44 86 ALA A C 1
ATOM 671 O O . ALA A 1 86 ? -7.554 -9.872 -2.362 1.00 98.44 86 ALA A O 1
ATOM 672 N N . HIS A 1 87 ? -5.954 -10.706 -3.719 1.00 98.62 87 HIS A N 1
ATOM 673 C CA . HIS A 1 87 ? -5.546 -11.791 -2.828 1.00 98.62 87 HIS A CA 1
ATOM 674 C C . HIS A 1 87 ? -4.982 -11.244 -1.513 1.00 98.62 87 HIS A C 1
ATOM 676 O O . HIS A 1 87 ? -5.495 -11.575 -0.445 1.00 98.62 87 HIS A O 1
ATOM 682 N N . ALA A 1 88 ? -4.029 -10.311 -1.596 1.00 98.75 88 ALA A N 1
ATOM 683 C CA . ALA A 1 88 ? -3.448 -9.651 -0.430 1.00 98.75 88 ALA A CA 1
ATOM 684 C C . ALA A 1 88 ? -4.516 -8.935 0.423 1.00 98.75 88 AL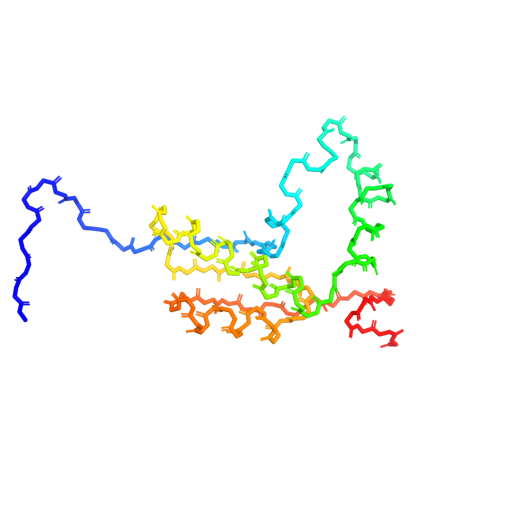A A C 1
ATOM 686 O O . ALA A 1 88 ? -4.510 -9.024 1.648 1.00 98.75 88 ALA A O 1
ATOM 687 N N . CYS A 1 89 ? -5.485 -8.258 -0.202 1.00 98.69 89 CYS A N 1
ATOM 688 C CA . CYS A 1 89 ? -6.577 -7.605 0.529 1.00 98.69 89 CYS A CA 1
ATOM 689 C C . CYS A 1 89 ? -7.467 -8.606 1.277 1.00 98.69 89 CYS A C 1
ATOM 691 O O . CYS A 1 89 ? -7.869 -8.338 2.411 1.00 98.69 89 CYS A O 1
ATOM 693 N N . ALA A 1 90 ? -7.776 -9.747 0.649 1.00 98.56 90 ALA A N 1
ATOM 694 C CA . ALA A 1 90 ? -8.578 -10.805 1.253 1.00 98.56 90 ALA A CA 1
ATOM 695 C C . ALA A 1 90 ? -7.861 -11.450 2.448 1.00 98.56 90 ALA A C 1
ATOM 697 O O . ALA A 1 90 ? -8.491 -11.662 3.483 1.00 98.56 90 ALA A O 1
ATOM 698 N N . GLU A 1 91 ? -6.554 -11.701 2.333 1.00 98.62 91 GLU A N 1
ATOM 699 C CA . GLU A 1 91 ? -5.727 -12.212 3.431 1.00 98.62 91 GLU A CA 1
ATOM 700 C C . GLU A 1 91 ? -5.620 -11.215 4.595 1.00 98.62 91 GLU A C 1
ATOM 702 O O . GLU A 1 91 ? -5.776 -11.596 5.754 1.00 98.62 91 GLU A O 1
ATOM 707 N N . ALA A 1 92 ? -5.402 -9.929 4.299 1.00 98.31 92 ALA A N 1
ATOM 708 C CA . ALA A 1 92 ? -5.275 -8.881 5.313 1.00 98.31 92 ALA A CA 1
ATOM 709 C C . ALA A 1 92 ? -6.615 -8.473 5.953 1.00 98.31 92 ALA A C 1
ATOM 711 O O . ALA A 1 92 ? -6.630 -7.809 6.990 1.00 98.31 92 ALA A O 1
ATOM 712 N N . GLY A 1 93 ? -7.745 -8.820 5.328 1.00 98.44 93 GLY A N 1
ATOM 713 C CA . GLY A 1 93 ? -9.078 -8.432 5.790 1.00 98.44 93 GLY A CA 1
ATOM 714 C C . GLY A 1 93 ? -9.393 -6.941 5.613 1.00 98.44 93 GLY A C 1
ATOM 715 O O . GLY A 1 93 ? -10.178 -6.388 6.384 1.00 98.44 93 GLY A O 1
ATOM 716 N N . ILE A 1 94 ? -8.800 -6.279 4.612 1.00 98.81 94 ILE A N 1
ATOM 717 C CA . ILE A 1 94 ? -9.036 -4.859 4.302 1.00 98.81 94 ILE A CA 1
ATOM 718 C C . ILE A 1 94 ? -9.931 -4.708 3.063 1.00 98.81 94 ILE A C 1
ATOM 720 O O . ILE A 1 94 ? -9.858 -5.489 2.114 1.00 98.81 94 ILE A O 1
ATOM 724 N N . ARG A 1 95 ? -10.801 -3.692 3.051 1.00 98.88 95 ARG A N 1
ATOM 725 C CA . ARG A 1 95 ? -11.661 -3.411 1.895 1.00 98.88 95 ARG A CA 1
ATOM 726 C C . ARG A 1 95 ? -10.874 -2.663 0.821 1.00 98.88 95 ARG A C 1
ATOM 728 O O . ARG A 1 95 ? -10.199 -1.684 1.125 1.00 98.88 95 ARG A O 1
ATOM 735 N N . ALA A 1 96 ? -11.045 -3.052 -0.438 1.00 98.56 96 ALA A N 1
ATOM 736 C CA . ALA A 1 96 ? -10.431 -2.356 -1.559 1.00 98.56 96 ALA A CA 1
ATOM 737 C C . ALA A 1 96 ? -11.403 -2.153 -2.727 1.00 98.56 96 ALA A C 1
ATOM 739 O O . ALA A 1 96 ? -12.286 -2.979 -2.969 1.00 98.56 96 ALA A O 1
ATOM 740 N N . VAL A 1 97 ? -11.215 -1.055 -3.455 1.00 98.56 97 VAL A N 1
ATOM 741 C CA . VAL A 1 97 ? -11.727 -0.844 -4.813 1.00 98.56 97 VAL A CA 1
ATOM 742 C C . VAL A 1 97 ? -10.527 -0.961 -5.744 1.00 98.56 97 VAL A C 1
ATOM 744 O O . VAL A 1 97 ? -9.565 -0.220 -5.579 1.00 98.56 97 VAL A O 1
ATOM 747 N N . LEU A 1 98 ? -10.557 -1.919 -6.671 1.00 98.19 98 LEU A N 1
ATOM 748 C CA . LEU A 1 98 ? -9.398 -2.261 -7.498 1.00 98.19 98 LEU A CA 1
ATOM 749 C C . LEU A 1 98 ? -9.622 -1.820 -8.943 1.00 98.19 98 LEU A C 1
ATOM 751 O O . LEU A 1 98 ? -10.462 -2.375 -9.655 1.00 98.19 98 LEU A O 1
ATOM 755 N N . GLY A 1 99 ? -8.868 -0.811 -9.361 1.00 95.50 99 GLY A N 1
ATOM 756 C CA . GLY A 1 99 ? -8.813 -0.309 -10.724 1.00 95.50 99 GLY A CA 1
ATOM 757 C C . GLY A 1 99 ? -7.797 -1.079 -11.560 1.00 95.50 99 GLY A C 1
ATOM 758 O O . GLY A 1 99 ? -6.640 -1.235 -11.178 1.00 95.50 99 GLY A O 1
ATOM 759 N N . MET A 1 100 ? -8.222 -1.529 -12.739 1.00 91.50 100 MET A N 1
ATOM 760 C CA . MET A 1 100 ? -7.317 -2.082 -13.742 1.00 91.50 100 MET A CA 1
ATOM 761 C C . MET A 1 100 ? -6.661 -0.940 -14.520 1.00 91.50 100 MET A C 1
ATOM 763 O O . MET A 1 100 ? -7.359 -0.070 -15.044 1.00 91.50 100 MET A O 1
ATOM 767 N N . ILE A 1 101 ? -5.331 -0.949 -14.616 1.00 91.81 101 ILE A N 1
ATOM 768 C CA . ILE A 1 101 ? -4.610 0.015 -15.450 1.00 91.81 101 ILE A CA 1
ATOM 769 C C . ILE A 1 101 ? -4.908 -0.262 -16.928 1.00 91.81 101 ILE A C 1
ATOM 771 O O . ILE A 1 101 ? -4.759 -1.387 -17.401 1.00 91.81 101 ILE A O 1
ATOM 775 N N . VAL A 1 102 ? -5.284 0.789 -17.659 1.00 91.62 102 VAL A N 1
ATOM 776 C CA . VAL A 1 102 ? -5.446 0.779 -19.117 1.00 91.62 102 VAL A CA 1
ATOM 777 C C . VAL A 1 102 ? -4.548 1.864 -19.699 1.00 91.62 102 VAL A C 1
ATOM 779 O O . VAL A 1 102 ? -4.752 3.051 -19.444 1.00 91.62 102 VAL A O 1
ATOM 782 N N . VAL A 1 103 ? -3.544 1.452 -20.468 1.00 91.06 103 VAL A N 1
ATOM 783 C CA . VAL A 1 103 ? -2.545 2.329 -21.095 1.00 91.06 103 VAL A CA 1
ATOM 784 C C . VAL A 1 103 ? -2.309 1.912 -22.545 1.00 91.06 103 VAL A C 1
ATOM 786 O O . VAL A 1 103 ? -2.533 0.764 -22.910 1.00 91.06 103 VAL A O 1
ATOM 789 N N . GLY A 1 104 ? -1.866 2.850 -23.384 1.00 91.31 104 GLY A N 1
ATOM 790 C CA . GLY A 1 104 ? -1.631 2.623 -24.818 1.00 91.31 104 GLY A CA 1
ATOM 791 C C . GLY A 1 104 ? -0.268 2.012 -25.161 1.00 91.31 104 GLY A C 1
ATOM 792 O O . GLY A 1 104 ? 0.207 2.209 -26.276 1.00 91.31 104 GLY A O 1
ATOM 793 N N . PHE A 1 105 ? 0.395 1.357 -24.208 1.00 87.50 105 PHE A N 1
ATOM 794 C CA . PHE A 1 105 ? 1.713 0.749 -24.384 1.00 87.50 105 PHE A CA 1
ATOM 795 C C . PHE A 1 105 ? 1.823 -0.569 -23.596 1.00 87.50 105 PHE A C 1
ATOM 797 O O . PHE A 1 105 ? 1.148 -0.709 -22.574 1.00 87.50 105 PHE A O 1
ATOM 804 N N . PRO A 1 106 ? 2.678 -1.515 -24.033 1.00 86.12 106 PRO A N 1
ATOM 805 C CA . PRO A 1 106 ? 2.890 -2.779 -23.329 1.00 86.12 106 PRO A CA 1
ATOM 806 C C . PRO A 1 106 ? 3.416 -2.592 -21.901 1.00 86.12 106 PRO A C 1
ATOM 808 O O . PRO A 1 106 ? 4.261 -1.733 -21.650 1.00 86.12 106 PRO A O 1
ATOM 811 N N . SER A 1 107 ? 2.976 -3.447 -20.980 1.00 83.50 107 SER A N 1
ATOM 812 C CA . SER A 1 107 ? 3.454 -3.520 -19.596 1.00 83.50 107 SER A CA 1
ATOM 813 C C . SER A 1 107 ? 3.808 -4.956 -19.184 1.00 83.50 107 SER A C 1
ATOM 815 O O . SER A 1 107 ? 3.636 -5.908 -19.950 1.00 83.50 107 SER A O 1
ATOM 817 N N . SER A 1 108 ? 4.308 -5.134 -17.955 1.00 78.81 108 SER A N 1
ATOM 818 C CA . SER A 1 108 ? 4.561 -6.464 -17.377 1.00 78.81 108 SER A CA 1
ATOM 819 C C . SER A 1 108 ? 3.287 -7.312 -17.265 1.00 78.81 108 SER A C 1
ATOM 821 O O . SER A 1 108 ? 3.359 -8.539 -17.350 1.00 78.81 108 SER A O 1
ATOM 823 N N . TYR A 1 109 ? 2.132 -6.658 -17.129 1.00 85.06 109 TYR A N 1
ATOM 824 C CA . TYR A 1 109 ? 0.825 -7.291 -16.985 1.00 85.06 109 TYR A CA 1
ATOM 825 C C . TYR A 1 109 ? 0.154 -7.604 -18.332 1.00 85.06 109 TYR A C 1
ATOM 827 O O . TYR A 1 109 ? -0.423 -8.677 -18.490 1.00 85.06 109 TYR A O 1
ATOM 835 N N . ALA A 1 110 ? 0.236 -6.694 -19.309 1.00 85.25 110 ALA A N 1
ATOM 836 C CA . ALA A 1 110 ? -0.390 -6.847 -20.623 1.00 85.25 110 ALA A CA 1
ATOM 837 C C . ALA A 1 110 ? 0.593 -6.447 -21.729 1.00 85.25 110 ALA A C 1
ATOM 839 O O . ALA A 1 110 ? 1.025 -5.298 -21.793 1.00 85.25 110 ALA A O 1
ATOM 840 N N . LYS A 1 111 ? 0.974 -7.410 -22.577 1.00 76.88 111 LYS A N 1
ATOM 841 C CA . LYS A 1 111 ? 2.039 -7.237 -23.579 1.00 76.88 111 LYS A CA 1
ATOM 842 C C . LYS A 1 111 ? 1.543 -6.792 -24.961 1.00 76.88 111 LYS A C 1
ATOM 844 O O . LYS A 1 111 ? 2.365 -6.279 -25.715 1.00 76.88 111 LYS A O 1
ATOM 849 N N . ASP A 1 112 ? 0.246 -6.949 -25.240 1.00 62.66 112 ASP A N 1
ATOM 850 C CA . ASP A 1 112 ? -0.418 -6.668 -26.523 1.00 62.66 112 ASP A CA 1
ATOM 851 C C . ASP A 1 112 ? -1.722 -5.880 -26.318 1.00 62.66 112 ASP A C 1
ATOM 853 O O . ASP A 1 112 ? -2.473 -6.228 -25.372 1.00 62.66 112 ASP A O 1
#